Protein AF-A0A646KUB6-F1 (afdb_monomer_lite)

Organism: Streptomyces jumonjinensis (NCBI:txid1945)

Radius of gyration: 17.03 Å; chains: 1; bounding box: 38×23×35 Å

InterPro domains:
  IPR000873 AMP-dependent synthetase/ligase domain [PF00501] (19-49)
  IPR020459 AMP-binding [PR00154] (26-37)
  IPR020459 AMP-binding [PR00154] (38-46)
  IPR020845 AMP-binding, conserved site [PS00455] (31-42)

pLDDT: mean 91.39, std 5.88, range [71.94, 97.81]

Secondary structure (DSSP, 8-state):
---HHHHHHHHHHS--SPPS----TTSEEEEEEE--TTSSPEEEEEETT-

Foldseek 3Di:
DDDCVVCVVVVVPDDPDDDPDDFDQAAWPDWDWDQDPVRGTDTDTHGNND

Structure (mmCIF, N/CA/C/O backbone):
data_AF-A0A646KUB6-F1
#
_entry.id   AF-A0A646KUB6-F1
#
loop_
_atom_site.group_PDB
_atom_site.id
_atom_site.type_symbol
_atom_site.label_atom_id
_atom_site.label_alt_id
_atom_site.label_comp_id
_atom_site.label_asym_id
_atom_site.label_entity_id
_atom_site.label_seq_id
_atom_site.pdbx_PDB_ins_code
_atom_site.Cartn_x
_atom_site.Cartn_y
_atom_site.Cartn_z
_atom_site.occupancy
_atom_site.B_iso_or_equiv
_atom_site.auth_seq_id
_atom_site.auth_comp_id
_atom_site.auth_asym_id
_atom_site.auth_atom_id
_atom_site.pdbx_PDB_model_num
ATOM 1 N N . VAL A 1 1 ? 17.668 6.812 10.733 1.00 71.94 1 VAL A N 1
ATOM 2 C CA . VAL A 1 1 ? 17.438 7.955 9.820 1.00 71.94 1 VAL A CA 1
ATOM 3 C C . VAL A 1 1 ? 17.806 7.482 8.429 1.00 71.94 1 VAL A C 1
ATOM 5 O O . VAL A 1 1 ? 18.871 6.896 8.298 1.00 71.94 1 VAL A O 1
ATOM 8 N N . VAL A 1 2 ? 16.926 7.634 7.439 1.00 71.94 2 VAL A N 1
ATOM 9 C CA . VAL A 1 2 ? 17.278 7.383 6.033 1.00 71.94 2 VAL A CA 1
ATOM 10 C C . VAL A 1 2 ? 17.653 8.736 5.440 1.00 71.94 2 VAL A C 1
ATOM 12 O O . VAL A 1 2 ? 16.794 9.608 5.339 1.00 71.94 2 VAL A O 1
ATOM 15 N N . LEU A 1 3 ? 18.933 8.935 5.130 1.00 84.44 3 LEU A N 1
ATOM 16 C CA . LEU A 1 3 ? 19.436 10.151 4.492 1.00 84.44 3 LEU A CA 1
ATOM 17 C C . LEU A 1 3 ? 19.386 9.945 2.981 1.00 84.44 3 LEU A C 1
ATOM 19 O O . LEU A 1 3 ? 20.218 9.235 2.427 1.00 84.44 3 LEU A O 1
ATOM 23 N N . LEU A 1 4 ? 18.382 10.517 2.317 1.00 79.75 4 LEU A N 1
ATOM 24 C CA . LEU A 1 4 ? 18.168 10.288 0.883 1.00 79.75 4 LEU A CA 1
ATOM 25 C C . LEU A 1 4 ? 19.368 10.732 0.027 1.00 79.75 4 LEU A C 1
ATOM 27 O O . LEU A 1 4 ? 19.660 10.085 -0.976 1.00 79.75 4 LEU A O 1
ATOM 31 N N . ASP A 1 5 ? 20.110 11.747 0.473 1.00 84.69 5 ASP A N 1
ATOM 32 C CA . ASP A 1 5 ? 21.279 12.284 -0.234 1.00 84.69 5 ASP A CA 1
ATOM 33 C C . ASP A 1 5 ? 22.455 11.293 -0.291 1.00 84.69 5 ASP A C 1
ATOM 35 O O . ASP A 1 5 ? 23.175 11.239 -1.285 1.00 84.69 5 ASP A O 1
ATOM 39 N N . GLU A 1 6 ? 22.625 10.451 0.733 1.00 86.06 6 GLU A N 1
ATOM 40 C CA . GLU A 1 6 ? 23.688 9.435 0.765 1.00 86.06 6 GLU A CA 1
ATOM 41 C C . GLU A 1 6 ? 23.336 8.196 -0.072 1.00 86.06 6 GLU A C 1
ATOM 43 O O . GLU A 1 6 ? 24.218 7.520 -0.601 1.00 86.06 6 GLU A O 1
ATOM 48 N N . VAL A 1 7 ? 22.042 7.886 -0.213 1.00 88.81 7 VAL A N 1
ATOM 49 C CA . VAL A 1 7 ? 21.571 6.676 -0.910 1.00 88.81 7 VAL A CA 1
ATOM 50 C C . VAL A 1 7 ? 21.204 6.956 -2.373 1.00 88.81 7 VAL A C 1
ATOM 52 O O . VAL A 1 7 ? 21.054 6.017 -3.154 1.00 88.81 7 VAL A O 1
ATOM 55 N N . GLY A 1 8 ? 21.106 8.225 -2.782 1.00 87.31 8 GLY A N 1
ATOM 56 C CA . GLY A 1 8 ? 20.663 8.625 -4.121 1.00 87.31 8 GLY A CA 1
ATOM 57 C C . GLY A 1 8 ? 21.451 7.970 -5.257 1.00 87.31 8 GLY A C 1
ATOM 58 O O . GLY A 1 8 ? 20.852 7.432 -6.186 1.00 87.31 8 GLY A O 1
ATOM 59 N N . GLY A 1 9 ? 22.783 7.919 -5.149 1.00 89.44 9 GLY A N 1
ATOM 60 C CA . GLY A 1 9 ? 23.632 7.260 -6.150 1.00 89.44 9 GLY A CA 1
ATOM 61 C C . GLY A 1 9 ? 23.382 5.752 -6.264 1.00 89.44 9 GLY A C 1
ATOM 62 O O . GLY A 1 9 ? 23.406 5.203 -7.362 1.00 89.44 9 GLY A O 1
ATOM 63 N N . LYS A 1 10 ? 23.072 5.089 -5.144 1.00 89.56 10 LYS A N 1
ATOM 64 C CA . LYS A 1 10 ? 22.737 3.660 -5.117 1.00 89.56 10 LYS A CA 1
ATOM 65 C C . L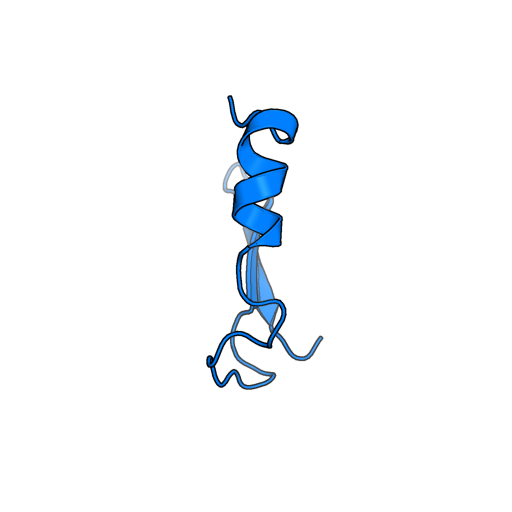YS A 1 10 ? 21.373 3.404 -5.754 1.00 89.56 10 LYS A C 1
ATOM 67 O O . LYS A 1 10 ? 21.264 2.533 -6.605 1.00 89.56 10 LYS A O 1
ATOM 72 N N . ILE A 1 11 ? 20.363 4.204 -5.408 1.00 89.19 11 ILE A N 1
ATOM 73 C CA . ILE A 1 11 ? 19.019 4.119 -6.002 1.00 89.19 11 ILE A CA 1
ATOM 74 C C . ILE A 1 11 ? 19.081 4.345 -7.516 1.00 89.19 11 ILE A C 1
ATOM 76 O O . ILE A 1 11 ? 18.456 3.609 -8.269 1.00 89.19 11 ILE A O 1
ATOM 80 N N . ALA A 1 12 ? 19.869 5.324 -7.969 1.00 91.00 12 ALA A N 1
ATOM 81 C CA . ALA A 1 12 ? 20.021 5.626 -9.391 1.00 91.00 12 ALA A CA 1
ATOM 82 C C . ALA A 1 12 ? 20.684 4.492 -10.194 1.00 91.00 12 ALA A C 1
ATOM 84 O O . ALA A 1 12 ? 20.494 4.421 -11.405 1.00 91.00 12 ALA A O 1
ATOM 85 N N . SER A 1 13 ? 21.460 3.620 -9.538 1.00 92.50 13 SER A N 1
ATOM 86 C CA . SER A 1 13 ? 22.072 2.443 -10.170 1.00 92.50 13 SER A CA 1
ATOM 87 C C . SER A 1 13 ? 21.159 1.214 -10.236 1.00 92.50 13 SER A C 1
ATOM 89 O O . SER A 1 13 ? 21.498 0.248 -10.918 1.00 92.50 13 SER A O 1
ATOM 91 N N . GLU A 1 14 ? 20.013 1.236 -9.552 1.00 92.56 14 GLU A N 1
ATOM 92 C CA . GLU A 1 14 ? 19.028 0.156 -9.621 1.00 92.56 14 GLU A CA 1
ATOM 93 C C . GLU A 1 14 ? 18.261 0.186 -10.953 1.00 92.56 14 GLU A C 1
ATOM 95 O O . GLU A 1 14 ? 18.169 1.206 -11.640 1.00 92.56 14 GLU A O 1
ATOM 100 N N . SER A 1 15 ? 17.671 -0.951 -11.325 1.00 93.00 15 SER A N 1
ATOM 101 C CA . SER A 1 15 ? 16.825 -1.032 -12.518 1.00 93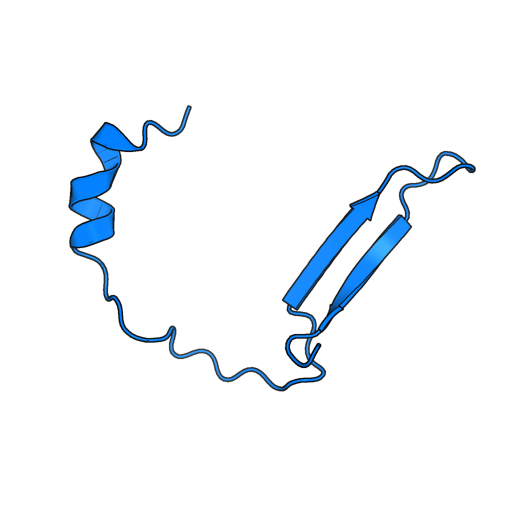.00 15 SER A CA 1
ATOM 102 C C . SER A 1 15 ? 15.590 -0.135 -12.382 1.00 93.00 15 SER A C 1
ATOM 104 O O . SER A 1 15 ? 14.825 -0.261 -11.428 1.00 93.00 15 SER A O 1
ATOM 106 N N . ALA A 1 16 ? 15.346 0.705 -13.390 1.00 92.00 16 ALA A N 1
ATOM 107 C CA . ALA A 1 16 ? 14.099 1.462 -13.538 1.00 92.00 16 ALA A CA 1
ATOM 108 C C . ALA A 1 16 ? 12.987 0.664 -14.250 1.00 92.00 16 ALA A C 1
ATOM 110 O O . ALA A 1 16 ? 11.889 1.177 -14.468 1.00 92.00 16 ALA A O 1
ATOM 111 N N . GLY A 1 17 ? 13.277 -0.573 -14.665 1.00 91.44 17 GLY A N 1
ATOM 112 C CA . GLY A 1 17 ? 12.290 -1.460 -15.267 1.00 91.44 17 GLY A CA 1
ATOM 113 C C . GLY A 1 17 ? 11.221 -1.896 -14.260 1.00 91.44 17 GLY A C 1
ATOM 114 O O . GLY A 1 17 ? 11.439 -1.830 -13.048 1.00 91.44 17 GLY A O 1
ATOM 115 N N . PRO A 1 18 ? 10.061 -2.370 -14.740 1.00 87.69 18 PRO A N 1
ATOM 116 C CA . PRO A 1 18 ? 9.037 -2.904 -13.858 1.00 87.69 18 PRO A CA 1
ATOM 117 C C . PRO A 1 18 ? 9.593 -4.075 -13.046 1.00 87.69 18 PRO A C 1
ATOM 119 O O . PRO A 1 18 ? 10.340 -4.918 -13.552 1.00 87.69 18 PRO A O 1
ATOM 122 N N . VAL A 1 19 ? 9.190 -4.145 -11.779 1.00 88.44 19 VAL A N 1
ATOM 123 C CA . VAL A 1 19 ? 9.436 -5.322 -10.947 1.00 88.44 19 VAL A CA 1
ATOM 124 C C . VAL A 1 19 ? 8.746 -6.507 -11.621 1.00 88.44 19 VAL A C 1
ATOM 126 O O . VAL A 1 19 ? 7.579 -6.404 -11.990 1.00 88.44 19 VAL A O 1
ATOM 129 N N . GLY A 1 20 ? 9.444 -7.633 -11.784 1.00 88.31 20 GLY A N 1
ATOM 130 C CA . GLY A 1 20 ? 8.935 -8.836 -12.465 1.00 88.31 20 GLY A CA 1
ATOM 131 C C . GLY A 1 20 ? 7.789 -9.566 -11.746 1.00 88.31 20 GLY A C 1
ATOM 132 O O . GLY A 1 20 ? 7.596 -10.760 -11.958 1.00 88.31 20 GLY A O 1
ATOM 133 N N . ALA A 1 21 ? 7.058 -8.882 -10.868 1.00 87.62 21 ALA A N 1
ATOM 134 C CA . ALA A 1 21 ? 5.890 -9.405 -10.189 1.00 87.62 21 ALA A CA 1
ATOM 135 C C . ALA A 1 21 ? 4.667 -9.294 -11.108 1.00 87.62 21 ALA A C 1
ATOM 137 O O . ALA A 1 21 ? 4.305 -8.209 -11.561 1.00 87.62 21 ALA A O 1
ATOM 138 N N . VAL A 1 22 ? 4.008 -10.423 -11.353 1.00 90.75 22 VAL A N 1
ATOM 139 C CA . VAL A 1 22 ? 2.700 -10.448 -12.009 1.00 90.75 22 VAL A CA 1
ATOM 140 C C . VAL A 1 22 ? 1.639 -10.279 -10.925 1.00 90.75 22 VAL A C 1
ATOM 142 O O . VAL A 1 22 ? 1.510 -11.149 -10.066 1.00 90.75 22 VAL A O 1
ATOM 145 N N . VAL A 1 23 ? 0.900 -9.167 -10.960 1.00 93.12 23 VAL A N 1
ATOM 146 C CA . VAL A 1 23 ? -0.213 -8.891 -10.040 1.00 93.12 23 VAL A CA 1
ATOM 147 C C . VAL A 1 23 ? -1.524 -8.704 -10.799 1.00 93.12 23 VAL A C 1
ATOM 149 O O . VAL A 1 23 ? -1.570 -8.046 -11.836 1.00 93.12 23 VAL A O 1
ATOM 152 N N . GLY A 1 24 ? -2.591 -9.314 -10.290 1.00 95.56 24 GLY A N 1
ATOM 153 C CA . GLY A 1 24 ? -3.954 -9.144 -10.780 1.00 95.56 24 GLY A CA 1
ATOM 154 C C . GLY A 1 24 ? -4.647 -7.928 -10.151 1.00 95.56 24 GLY A C 1
ATOM 155 O O . GLY A 1 24 ? -4.282 -7.521 -9.046 1.00 95.56 24 GLY A O 1
ATOM 156 N N . PRO A 1 25 ? -5.676 -7.366 -10.812 1.00 96.19 25 PRO A N 1
ATOM 157 C CA . PRO A 1 25 ? -6.375 -6.168 -10.339 1.00 96.19 25 PRO A CA 1
ATOM 158 C C . PRO A 1 25 ? -7.055 -6.363 -8.976 1.00 96.19 25 PRO A C 1
ATOM 160 O O . PRO A 1 25 ? -7.073 -5.435 -8.175 1.00 96.19 25 PRO A O 1
ATOM 163 N N . ASP A 1 26 ? -7.538 -7.571 -8.675 1.00 96.94 26 ASP A N 1
ATOM 164 C CA . ASP A 1 26 ? -8.243 -7.867 -7.418 1.00 96.94 26 ASP A CA 1
ATOM 165 C C . ASP A 1 26 ? -7.302 -8.219 -6.252 1.00 96.94 26 ASP A C 1
ATOM 167 O O . 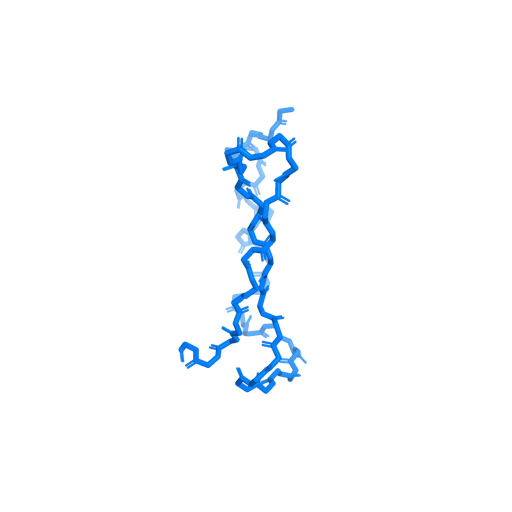ASP A 1 26 ? -7.746 -8.408 -5.118 1.00 96.94 26 ASP A O 1
ATOM 171 N N . GLN A 1 27 ? -5.992 -8.335 -6.500 1.00 96.81 27 GLN A N 1
ATOM 172 C CA . GLN A 1 27 ? -5.027 -8.587 -5.431 1.00 96.81 27 GLN A CA 1
ATOM 173 C C . GLN A 1 27 ? -4.814 -7.321 -4.594 1.00 96.81 27 GLN A C 1
ATOM 175 O O .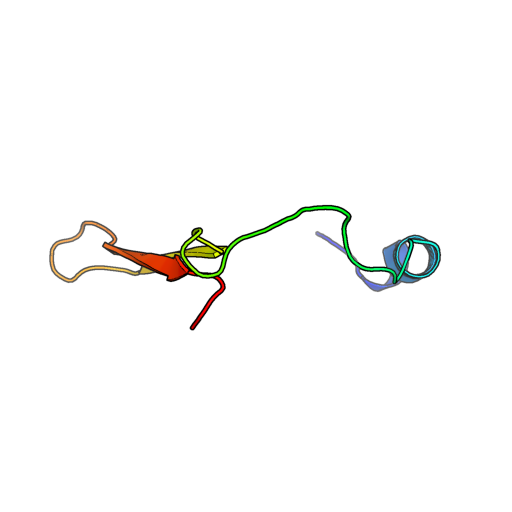 GLN A 1 27 ? -4.794 -6.207 -5.121 1.00 96.81 27 GLN A O 1
ATOM 180 N N . LEU A 1 28 ? -4.638 -7.492 -3.280 1.00 96.44 28 LEU A N 1
ATOM 181 C CA . LEU A 1 28 ? -4.393 -6.375 -2.368 1.00 96.44 28 LEU A CA 1
ATOM 182 C C . LEU A 1 28 ? -3.043 -5.717 -2.662 1.00 96.44 28 LEU A C 1
ATOM 184 O O . LEU A 1 28 ? -2.006 -6.369 -2.584 1.00 96.44 28 LEU A O 1
ATOM 188 N N . ALA A 1 29 ? -3.076 -4.411 -2.914 1.00 95.81 29 ALA A N 1
ATOM 189 C CA . ALA A 1 29 ? -1.897 -3.570 -3.037 1.00 95.81 29 ALA A CA 1
ATOM 190 C C . ALA A 1 29 ? -1.373 -3.150 -1.657 1.00 95.81 29 ALA A C 1
ATOM 192 O O . ALA A 1 29 ? -0.169 -3.175 -1.410 1.00 95.81 29 ALA A O 1
ATOM 193 N N . TYR A 1 30 ? -2.270 -2.761 -0.745 1.00 96.75 30 TYR A N 1
ATOM 194 C CA . TYR A 1 30 ? -1.897 -2.356 0.609 1.00 96.75 30 TYR A CA 1
ATOM 195 C C . TYR A 1 30 ? -3.071 -2.409 1.590 1.00 96.75 30 TYR A C 1
ATOM 197 O O . TYR A 1 30 ? -4.244 -2.436 1.209 1.00 96.75 30 TYR A O 1
ATOM 205 N N . VAL A 1 31 ? -2.732 -2.370 2.883 1.00 97.50 31 VAL A N 1
ATOM 206 C CA . VAL A 1 31 ? -3.679 -2.118 3.972 1.00 97.50 31 VAL A CA 1
ATOM 207 C C . VAL A 1 31 ? -3.218 -0.892 4.747 1.00 97.50 31 VAL A C 1
ATOM 209 O O . VAL A 1 31 ? -2.110 -0.879 5.281 1.00 97.50 31 VAL A O 1
ATOM 212 N N . ILE A 1 32 ? -4.068 0.130 4.834 1.00 96.75 32 ILE A N 1
ATOM 213 C CA . ILE A 1 32 ? -3.825 1.291 5.696 1.00 96.75 32 ILE A CA 1
ATOM 214 C C . ILE A 1 32 ? -4.670 1.141 6.954 1.00 96.75 32 ILE A C 1
ATOM 216 O O . ILE A 1 32 ? -5.895 1.022 6.888 1.00 96.75 32 ILE A O 1
ATOM 220 N N . TYR A 1 33 ? -4.007 1.162 8.108 1.00 96.56 33 TYR A N 1
ATOM 221 C CA . TYR A 1 33 ? -4.680 1.180 9.399 1.00 96.56 33 TYR A CA 1
ATOM 222 C C . TYR A 1 33 ? -4.978 2.613 9.822 1.00 96.56 33 TYR A C 1
ATOM 224 O O . TYR A 1 33 ? -4.093 3.466 9.834 1.00 96.56 33 TYR A O 1
ATOM 232 N N . THR A 1 34 ? -6.224 2.868 10.203 1.00 94.75 34 THR A N 1
ATOM 233 C CA . THR A 1 34 ? -6.673 4.180 10.677 1.00 94.75 34 THR A CA 1
ATOM 234 C C . THR A 1 34 ? -7.299 4.064 12.059 1.00 94.75 34 THR A C 1
ATOM 236 O O . THR A 1 34 ? -7.893 3.038 12.406 1.00 94.75 34 THR A O 1
ATOM 239 N N . SER A 1 35 ? -7.157 5.110 12.875 1.00 95.25 35 SER A N 1
ATOM 240 C CA . SER A 1 35 ? -7.793 5.166 14.193 1.00 95.25 35 SER A CA 1
ATOM 241 C C . SER A 1 35 ? -9.312 5.017 14.059 1.00 95.25 35 SER A C 1
ATOM 243 O O . SER A 1 35 ? -9.961 5.762 13.326 1.00 95.25 35 SER A O 1
ATOM 245 N N . GLY A 1 36 ? -9.887 4.047 14.773 1.00 90.94 36 GLY A N 1
ATOM 246 C CA . GLY A 1 36 ? -11.332 3.834 14.850 1.00 90.94 36 GLY A CA 1
ATOM 247 C C . GLY A 1 36 ? -11.942 4.485 16.092 1.00 90.94 36 GLY A C 1
ATOM 248 O O . GLY A 1 36 ? -11.304 4.556 17.139 1.00 90.94 36 GLY A O 1
ATOM 249 N N . SER A 1 37 ? -13.211 4.895 16.013 1.00 92.00 37 SER A N 1
ATOM 250 C CA . SER A 1 37 ? -13.956 5.469 17.149 1.00 92.00 37 SER A CA 1
ATOM 251 C C . SER A 1 37 ? -14.148 4.500 18.324 1.00 92.00 37 SER A C 1
ATOM 253 O O . SER A 1 37 ? -14.388 4.930 19.445 1.00 92.00 37 SER A O 1
ATOM 255 N N . THR A 1 38 ? -14.020 3.194 18.088 1.00 91.56 38 THR A N 1
ATOM 256 C CA . THR A 1 38 ? -14.156 2.133 19.099 1.00 91.56 38 THR A CA 1
ATOM 257 C C . THR A 1 38 ? -12.810 1.702 19.698 1.00 91.56 38 THR A C 1
ATOM 259 O O . THR A 1 38 ? -12.715 0.623 20.278 1.00 91.56 38 THR A O 1
ATOM 262 N N . GLY A 1 39 ? -11.741 2.483 19.496 1.00 90.56 39 GLY A N 1
ATOM 263 C CA . GLY A 1 39 ? -10.403 2.225 20.046 1.00 90.56 39 GLY A CA 1
ATOM 264 C C . GLY A 1 39 ? -9.602 1.117 19.349 1.00 90.56 39 GLY A C 1
ATOM 265 O O . GLY A 1 39 ? -8.411 0.971 19.608 1.00 90.56 39 GLY A O 1
ATOM 266 N N . ARG A 1 40 ? -10.213 0.356 18.433 1.00 93.19 40 ARG A N 1
ATOM 267 C CA . ARG A 1 40 ? -9.514 -0.603 17.565 1.00 93.19 40 ARG A CA 1
ATOM 268 C C . ARG A 1 40 ? -9.268 0.026 16.190 1.00 93.19 40 ARG A C 1
ATOM 270 O O . ARG A 1 40 ? -10.235 0.502 15.588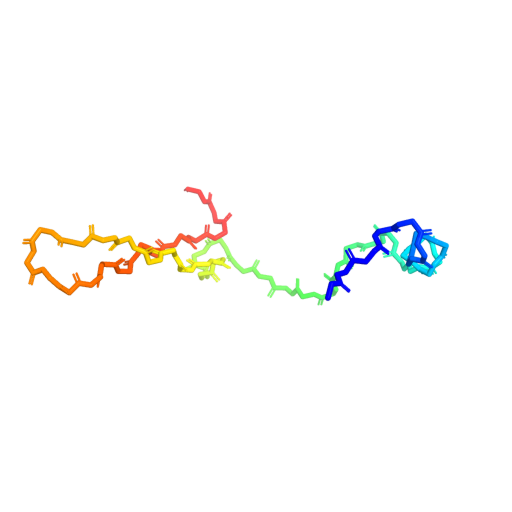 1.00 93.19 40 ARG A O 1
ATOM 277 N N . PRO A 1 41 ? -8.024 0.031 15.679 1.00 95.75 41 PRO A N 1
ATOM 278 C CA . PRO A 1 41 ? -7.746 0.493 14.326 1.00 95.75 41 PRO A CA 1
ATOM 279 C C . PRO A 1 41 ? -8.513 -0.316 13.276 1.00 95.75 41 PRO A C 1
ATOM 281 O O . PRO A 1 41 ? -8.618 -1.539 13.377 1.00 95.75 41 PRO A O 1
ATOM 284 N N . LYS A 1 42 ? -9.037 0.367 12.258 1.00 95.25 42 LYS A N 1
ATOM 285 C CA . LYS A 1 42 ? -9.678 -0.265 11.0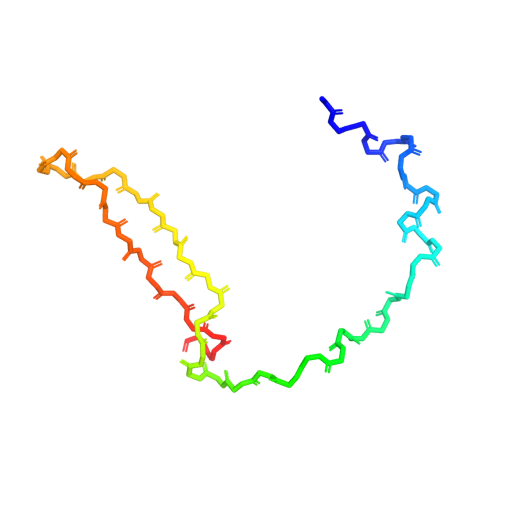97 1.00 95.25 42 LYS A CA 1
ATOM 286 C C . LYS A 1 42 ? -8.633 -0.478 10.008 1.00 95.25 42 LYS A C 1
ATOM 288 O O . LYS A 1 42 ? -7.873 0.445 9.734 1.00 95.25 42 LYS A O 1
ATOM 293 N N . GLY A 1 43 ? -8.610 -1.655 9.384 1.00 95.44 43 GLY A N 1
ATOM 294 C CA . GLY A 1 43 ? -7.770 -1.929 8.214 1.00 95.44 43 GLY A CA 1
ATOM 295 C C . GLY A 1 43 ? -8.535 -1.650 6.923 1.00 95.44 43 GLY A C 1
ATOM 296 O O . GLY A 1 43 ? -9.506 -2.343 6.630 1.00 95.44 43 GLY A O 1
ATOM 297 N N . VAL A 1 44 ? -8.113 -0.641 6.165 1.00 95.75 44 VAL A N 1
ATOM 298 C CA . VAL A 1 44 ? -8.640 -0.351 4.825 1.00 95.75 44 VAL A CA 1
ATOM 299 C C . VAL A 1 44 ? -7.788 -1.101 3.812 1.00 95.75 44 VAL A C 1
ATOM 301 O O . VAL A 1 44 ? -6.618 -0.768 3.645 1.00 95.75 44 VAL A O 1
ATOM 304 N N . ALA A 1 45 ? -8.365 -2.115 3.170 1.00 97.31 45 ALA A N 1
ATOM 305 C CA . ALA A 1 45 ? -7.701 -2.921 2.154 1.00 97.31 45 ALA A CA 1
ATOM 306 C C . ALA A 1 45 ? -7.966 -2.335 0.759 1.00 97.31 45 ALA A C 1
ATOM 308 O O . ALA A 1 45 ? -9.122 -2.159 0.381 1.00 97.31 45 ALA A O 1
ATOM 309 N N . VAL A 1 46 ? -6.903 -2.028 0.015 1.00 97.31 46 VAL A N 1
ATOM 310 C CA . VAL A 1 46 ? -6.980 -1.450 -1.334 1.00 97.31 46 VAL A CA 1
ATOM 311 C C . VAL A 1 46 ? -6.353 -2.418 -2.325 1.00 97.31 46 VAL A C 1
ATOM 313 O O . VAL A 1 46 ? -5.241 -2.897 -2.097 1.00 97.31 46 VAL A O 1
ATOM 316 N N . ALA A 1 47 ? -7.073 -2.720 -3.404 1.00 97.81 47 ALA A N 1
ATOM 317 C CA . ALA A 1 47 ? -6.609 -3.587 -4.481 1.00 97.81 47 ALA A CA 1
ATOM 318 C C . ALA A 1 47 ? -5.799 -2.809 -5.532 1.00 97.81 47 ALA A C 1
ATOM 320 O O . ALA A 1 47 ? -5.843 -1.580 -5.579 1.00 97.81 47 ALA A O 1
ATOM 321 N N . HIS A 1 48 ? -5.066 -3.520 -6.388 1.00 94.50 48 HIS A N 1
ATOM 322 C CA . HIS A 1 48 ? -4.315 -2.902 -7.486 1.00 94.50 48 HIS A CA 1
ATOM 323 C C . HIS A 1 48 ? -5.215 -2.243 -8.547 1.00 94.50 48 HIS A C 1
ATOM 325 O O . HIS A 1 48 ? -4.782 -1.294 -9.196 1.00 94.50 48 HIS A O 1
ATOM 331 N N . GLY A 1 49 ? -6.440 -2.746 -8.731 1.00 94.88 49 GLY A N 1
ATOM 332 C CA . GLY A 1 49 ? -7.361 -2.364 -9.807 1.00 94.88 49 GLY A CA 1
ATOM 333 C C . GLY A 1 49 ? -8.103 -1.033 -9.642 1.00 94.88 49 GLY A C 1
ATOM 334 O O . GLY A 1 49 ? -8.594 -0.530 -10.649 1.00 94.88 49 GLY A O 1
ATOM 335 N N . GLY A 1 50 ? -8.122 -0.448 -8.436 1.00 80.31 50 GLY A N 1
ATOM 336 C CA . GLY A 1 50 ? -8.827 0.811 -8.142 1.00 80.31 50 GLY A CA 1
ATOM 337 C C . GLY A 1 50 ? -10.338 0.684 -7.976 1.00 80.31 50 GLY A C 1
ATOM 338 O O . GLY A 1 50 ? -10.967 -0.111 -8.705 1.00 80.31 50 GLY A O 1
#

Sequence (50 aa):
VVLLDEVGGKIASESAGPVGAVVGPDQLAYVIYTSGSTGRPKGVAVAHGG